Protein AF-A0A357FM96-F1 (afdb_monomer_lite)

Structure (mmCIF, N/CA/C/O backbone):
data_AF-A0A357FM96-F1
#
_entry.id   AF-A0A357FM96-F1
#
loop_
_atom_site.group_PDB
_atom_site.id
_atom_site.type_symbol
_atom_site.label_atom_id
_atom_site.label_alt_id
_atom_site.label_comp_id
_atom_site.label_asym_id
_atom_site.label_entity_id
_atom_site.label_seq_id
_atom_site.pdbx_PDB_ins_code
_atom_site.Cartn_x
_atom_site.Cartn_y
_atom_site.Cartn_z
_atom_site.occupancy
_atom_site.B_iso_or_equiv
_atom_site.auth_seq_id
_atom_site.auth_comp_id
_atom_site.auth_asym_id
_atom_site.auth_atom_id
_atom_site.pdbx_PDB_model_num
ATOM 1 N N . MET A 1 1 ? 1.240 -10.916 14.060 1.00 75.12 1 MET A N 1
ATOM 2 C CA . MET A 1 1 ? 1.983 -10.218 15.136 1.00 75.12 1 MET A CA 1
ATOM 3 C C . MET A 1 1 ? 1.254 -8.898 15.344 1.00 75.12 1 MET A C 1
ATOM 5 O O . MET A 1 1 ? 0.730 -8.409 14.359 1.00 75.12 1 MET A O 1
ATOM 9 N N . ASP A 1 2 ? 1.113 -8.359 16.553 1.00 90.62 2 ASP A N 1
ATOM 10 C CA . ASP A 1 2 ? 0.429 -7.062 16.704 1.00 90.62 2 ASP A CA 1
ATOM 11 C C . ASP A 1 2 ? 1.414 -5.920 16.421 1.00 90.62 2 ASP A C 1
ATOM 13 O O . ASP A 1 2 ? 2.330 -5.684 17.208 1.00 90.62 2 ASP A O 1
ATOM 17 N N . LEU A 1 3 ? 1.257 -5.258 15.271 1.00 96.19 3 LEU A N 1
ATOM 18 C CA . LEU A 1 3 ? 2.119 -4.152 14.836 1.00 96.19 3 LEU A CA 1
ATOM 19 C C . LEU A 1 3 ? 1.558 -2.765 15.198 1.00 96.19 3 LEU A C 1
ATOM 21 O O . LEU A 1 3 ? 2.190 -1.754 14.889 1.00 96.19 3 LEU A O 1
ATOM 25 N N . GLY A 1 4 ? 0.370 -2.676 15.811 1.00 97.56 4 GLY A N 1
ATOM 26 C CA . GLY A 1 4 ? -0.238 -1.391 16.185 1.00 97.56 4 GLY A CA 1
ATOM 27 C C . GLY A 1 4 ? -0.621 -0.479 15.004 1.00 97.56 4 GLY A C 1
ATOM 28 O O . GLY A 1 4 ? -0.769 0.734 15.179 1.00 97.56 4 GLY A O 1
ATOM 29 N N . LEU A 1 5 ? -0.782 -1.037 13.797 1.00 98.19 5 LEU A N 1
ATOM 30 C CA . LEU A 1 5 ? -1.068 -0.282 12.566 1.00 98.19 5 LEU A CA 1
ATOM 31 C C . LEU A 1 5 ? -2.562 -0.014 12.330 1.00 98.19 5 LEU A C 1
ATOM 33 O O . LEU A 1 5 ? -2.915 0.843 11.516 1.00 98.19 5 LEU A O 1
ATOM 37 N N . LYS A 1 6 ? -3.446 -0.686 13.075 1.00 98.31 6 LYS A N 1
ATOM 38 C CA . LYS A 1 6 ? -4.900 -0.557 12.937 1.00 98.31 6 LYS A CA 1
ATOM 39 C C . LYS A 1 6 ? -5.354 0.904 13.034 1.00 98.31 6 LYS A C 1
ATOM 41 O O . LYS A 1 6 ? -5.199 1.561 14.062 1.00 98.31 6 LYS A O 1
ATOM 46 N N . GLY A 1 7 ? -5.953 1.404 11.956 1.00 98.00 7 GLY A N 1
ATOM 47 C CA . GLY A 1 7 ? -6.498 2.758 11.854 1.00 98.00 7 GLY A CA 1
ATOM 48 C C . GLY A 1 7 ? -5.473 3.865 11.582 1.00 98.00 7 GLY A C 1
ATOM 49 O O . GLY A 1 7 ? -5.887 5.014 11.418 1.00 98.00 7 GLY A O 1
ATOM 50 N N . LYS A 1 8 ? -4.169 3.558 11.503 1.00 98.56 8 LYS A N 1
ATOM 51 C CA . LYS A 1 8 ? -3.144 4.518 11.056 1.00 98.56 8 LYS A CA 1
ATOM 52 C C . LYS A 1 8 ? -3.292 4.794 9.559 1.00 98.56 8 LYS A C 1
ATOM 54 O O . LYS A 1 8 ? -3.806 3.952 8.833 1.00 98.56 8 LYS A O 1
ATOM 59 N N . VAL A 1 9 ? -2.829 5.955 9.100 1.00 98.62 9 VAL A N 1
ATOM 60 C CA . VAL A 1 9 ? -2.725 6.277 7.667 1.00 98.62 9 VAL A CA 1
ATOM 61 C C . 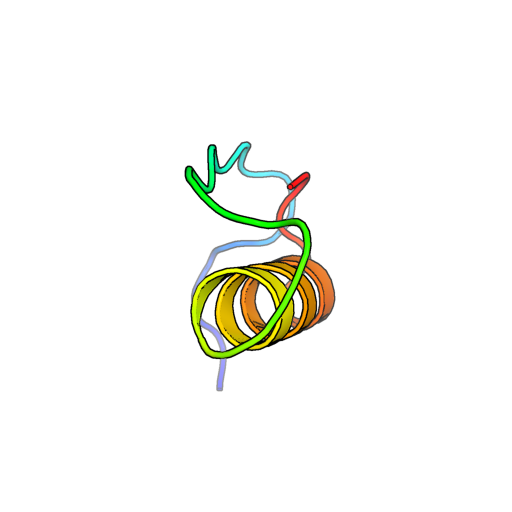VAL A 1 9 ? -1.281 6.066 7.225 1.00 98.62 9 VAL A C 1
ATOM 63 O O . VAL A 1 9 ? -0.372 6.548 7.902 1.00 98.62 9 VAL A O 1
ATOM 66 N N . ALA A 1 10 ? -1.072 5.363 6.115 1.00 98.38 10 ALA A N 1
ATOM 67 C CA . ALA A 1 10 ? 0.247 5.119 5.540 1.00 98.38 10 ALA A CA 1
ATOM 68 C C . ALA A 1 10 ? 0.266 5.548 4.070 1.00 98.38 10 ALA A C 1
ATOM 70 O O . ALA A 1 10 ? -0.602 5.159 3.307 1.00 98.38 10 ALA A O 1
ATOM 71 N N . ILE A 1 11 ? 1.267 6.332 3.665 1.00 98.44 11 ILE A N 1
ATOM 72 C CA . ILE A 1 11 ? 1.459 6.715 2.261 1.00 98.44 11 ILE A CA 1
ATOM 73 C C . ILE A 1 11 ? 2.526 5.808 1.661 1.00 98.44 11 ILE A C 1
ATOM 75 O O . ILE A 1 11 ? 3.652 5.764 2.158 1.00 98.44 11 ILE A O 1
ATOM 79 N N . VAL A 1 12 ? 2.186 5.128 0.566 1.00 98.25 12 VAL A N 1
ATOM 80 C CA . VAL A 1 12 ? 3.129 4.310 -0.203 1.00 98.25 12 VAL A CA 1
ATOM 81 C C . VAL A 1 12 ? 3.331 4.928 -1.582 1.00 98.25 12 VAL A C 1
ATOM 83 O O . VAL A 1 12 ? 2.419 4.969 -2.407 1.00 98.25 12 VAL A O 1
ATOM 86 N N . THR A 1 13 ? 4.543 5.409 -1.856 1.00 98.06 13 THR A N 1
ATOM 87 C CA . THR A 1 13 ? 4.925 5.855 -3.202 1.00 98.06 13 THR A CA 1
ATOM 88 C C . THR A 1 13 ? 5.217 4.645 -4.093 1.00 98.06 13 THR A C 1
ATOM 90 O O . THR A 1 13 ? 5.604 3.582 -3.611 1.00 98.06 13 THR A O 1
ATOM 93 N N . GLY A 1 14 ? 4.981 4.766 -5.405 1.00 97.94 14 GLY A N 1
ATOM 94 C CA . GLY A 1 14 ? 5.152 3.635 -6.329 1.00 97.94 14 GLY A CA 1
ATOM 95 C C . GLY A 1 14 ? 4.227 2.440 -6.040 1.00 97.94 14 GLY A C 1
ATOM 96 O O . GLY A 1 14 ? 4.550 1.316 -6.405 1.00 97.94 14 GLY A O 1
ATOM 97 N N . GLY A 1 15 ? 3.082 2.660 -5.380 1.00 97.94 15 GLY A N 1
ATOM 98 C CA . GLY A 1 15 ? 2.167 1.605 -4.923 1.00 97.94 15 GLY A CA 1
ATOM 99 C C . GLY A 1 15 ? 1.393 0.858 -6.018 1.00 97.94 15 GLY A C 1
ATOM 100 O O . GLY A 1 15 ? 0.584 -0.010 -5.702 1.00 97.94 15 GLY A O 1
ATOM 101 N N . SER A 1 16 ? 1.601 1.185 -7.296 1.00 97.94 16 SER A N 1
ATOM 102 C CA . SER A 1 16 ? 0.846 0.598 -8.408 1.00 97.94 16 SER A CA 1
ATOM 103 C C . SER A 1 16 ? 1.277 -0.827 -8.752 1.00 97.94 16 SER A C 1
ATOM 105 O O . SER A 1 16 ? 0.441 -1.615 -9.192 1.00 97.94 16 SER A O 1
ATOM 107 N N . ASP A 1 17 ? 2.557 -1.168 -8.566 1.00 98.56 17 ASP A N 1
ATOM 108 C CA . ASP A 1 17 ? 3.084 -2.497 -8.889 1.00 98.56 17 ASP A CA 1
ATOM 109 C C . ASP A 1 17 ? 4.326 -2.868 -8.056 1.00 98.56 17 ASP A C 1
ATOM 111 O O . ASP A 1 17 ? 4.838 -2.066 -7.267 1.00 98.56 17 ASP A O 1
ATOM 115 N N . GLY A 1 18 ? 4.793 -4.108 -8.204 1.00 98.56 18 GLY A N 1
ATOM 116 C CA . GLY A 1 18 ? 6.022 -4.610 -7.599 1.00 98.56 18 GLY A CA 1
ATOM 117 C C . GLY A 1 18 ? 6.045 -4.472 -6.075 1.00 98.56 18 GLY A C 1
ATOM 118 O O . GLY A 1 18 ? 5.071 -4.773 -5.381 1.00 98.56 18 GLY A O 1
ATOM 119 N N . ILE A 1 19 ? 7.182 -4.013 -5.548 1.00 98.62 19 ILE A N 1
ATOM 120 C CA . ILE A 1 19 ? 7.415 -3.908 -4.101 1.00 98.62 19 ILE A CA 1
ATOM 121 C C . ILE A 1 19 ? 6.474 -2.884 -3.458 1.00 98.62 19 ILE A C 1
ATOM 123 O O . ILE A 1 19 ? 5.970 -3.137 -2.366 1.00 98.62 19 ILE A O 1
ATOM 127 N N . GLY A 1 20 ? 6.182 -1.768 -4.134 1.00 98.69 20 GLY A N 1
ATOM 128 C CA . GLY A 1 20 ? 5.267 -0.753 -3.610 1.00 98.69 20 GLY A CA 1
ATOM 129 C C . GLY A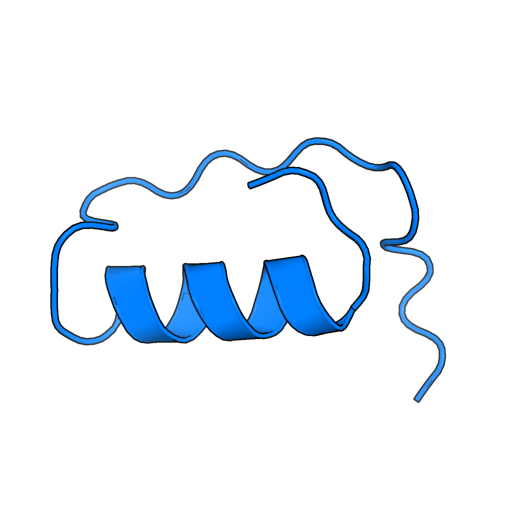 1 20 ? 3.862 -1.318 -3.400 1.00 98.69 20 GLY A C 1
ATOM 130 O O . GLY A 1 20 ? 3.284 -1.167 -2.324 1.00 98.69 20 GLY A O 1
ATOM 131 N N . LYS A 1 21 ? 3.340 -2.061 -4.382 1.00 98.75 21 LYS A N 1
ATOM 132 C CA . LYS A 1 21 ? 2.043 -2.742 -4.258 1.00 98.75 21 LYS A CA 1
ATOM 133 C C . LYS A 1 21 ? 2.043 -3.798 -3.152 1.00 98.75 21 LYS A C 1
ATOM 135 O O . LYS A 1 21 ? 1.102 -3.859 -2.363 1.00 98.75 21 LYS A O 1
ATOM 140 N N . ALA A 1 22 ? 3.093 -4.616 -3.068 1.00 98.75 22 ALA A N 1
ATOM 141 C CA . ALA A 1 22 ? 3.208 -5.640 -2.029 1.00 98.75 22 ALA A CA 1
ATOM 142 C C . ALA A 1 22 ? 3.261 -5.027 -0.617 1.00 98.75 22 ALA A C 1
ATOM 144 O O . ALA A 1 22 ? 2.590 -5.513 0.299 1.00 98.75 22 ALA A O 1
ATOM 145 N N . ALA A 1 23 ? 4.001 -3.9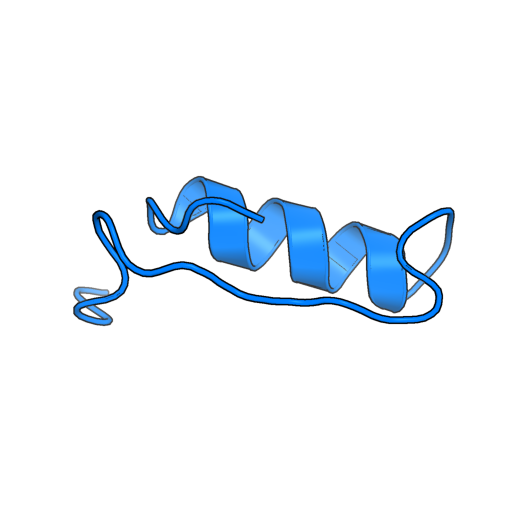27 -0.450 1.00 98.56 23 ALA A N 1
ATOM 146 C CA . ALA A 1 23 ? 4.064 -3.179 0.800 1.00 98.56 23 ALA A CA 1
ATOM 147 C C . ALA A 1 23 ? 2.697 -2.588 1.171 1.00 98.56 23 ALA A C 1
ATOM 149 O O . ALA A 1 23 ? 2.263 -2.739 2.313 1.00 98.56 23 ALA A O 1
ATOM 150 N N . ALA A 1 24 ? 1.986 -1.988 0.209 1.00 98.69 24 ALA A N 1
ATOM 151 C CA . ALA A 1 24 ? 0.657 -1.432 0.438 1.00 98.69 24 ALA A CA 1
ATOM 152 C C . ALA A 1 24 ? -0.358 -2.495 0.891 1.00 98.69 24 ALA A C 1
ATOM 154 O O . ALA A 1 24 ? -1.076 -2.286 1.867 1.00 98.69 24 ALA A O 1
ATOM 155 N N . ILE A 1 25 ? -0.366 -3.664 0.241 1.00 98.56 25 ILE A N 1
ATOM 156 C CA . ILE A 1 25 ? -1.226 -4.795 0.624 1.00 98.56 25 ILE A CA 1
ATOM 157 C C . ILE A 1 25 ? -0.891 -5.279 2.039 1.00 98.56 25 ILE A C 1
ATOM 159 O O . ILE A 1 25 ? -1.794 -5.501 2.844 1.00 98.56 25 ILE A O 1
ATOM 163 N N . SER A 1 26 ? 0.399 -5.404 2.357 1.00 98.38 26 SER A N 1
ATOM 164 C CA . SER A 1 26 ? 0.848 -5.862 3.676 1.00 98.38 26 SER A CA 1
ATOM 165 C C . SER A 1 26 ? 0.423 -4.882 4.776 1.00 98.38 26 SER A C 1
ATOM 167 O O . SER A 1 26 ? -0.172 -5.288 5.770 1.00 98.38 26 SER A O 1
ATOM 169 N N . LEU A 1 27 ? 0.623 -3.577 4.572 1.00 98.44 27 LEU A N 1
ATOM 170 C CA . LEU A 1 27 ? 0.190 -2.533 5.509 1.00 98.44 27 LEU A CA 1
ATOM 171 C C . LEU A 1 27 ? -1.335 -2.513 5.700 1.00 9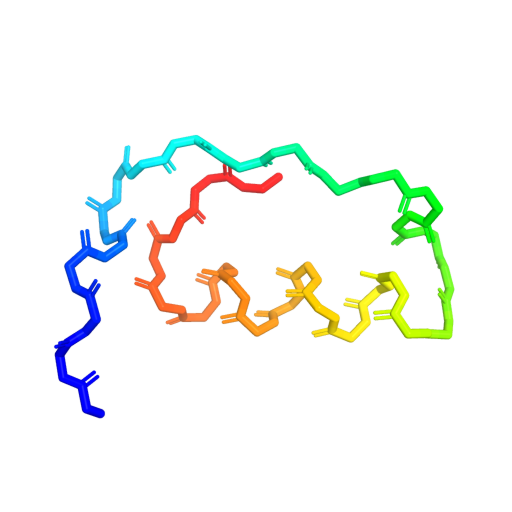8.44 27 LEU A C 1
ATOM 173 O O . LEU A 1 27 ? -1.815 -2.411 6.831 1.00 98.44 27 LEU A O 1
ATOM 177 N N . ALA A 1 28 ? -2.100 -2.653 4.615 1.00 98.25 28 ALA A N 1
ATOM 178 C CA . ALA A 1 28 ? -3.556 -2.713 4.680 1.00 98.25 28 ALA A CA 1
ATOM 179 C C . ALA A 1 28 ? -4.045 -3.958 5.439 1.00 98.25 28 ALA A C 1
ATOM 181 O O . ALA A 1 28 ? -4.996 -3.871 6.217 1.00 98.25 28 ALA A O 1
ATOM 182 N N . SER A 1 29 ? -3.369 -5.102 5.271 1.00 98.12 29 SER A N 1
ATOM 183 C CA . SER A 1 29 ? -3.696 -6.344 5.987 1.00 98.12 29 SER A CA 1
ATOM 184 C C . SER A 1 29 ? -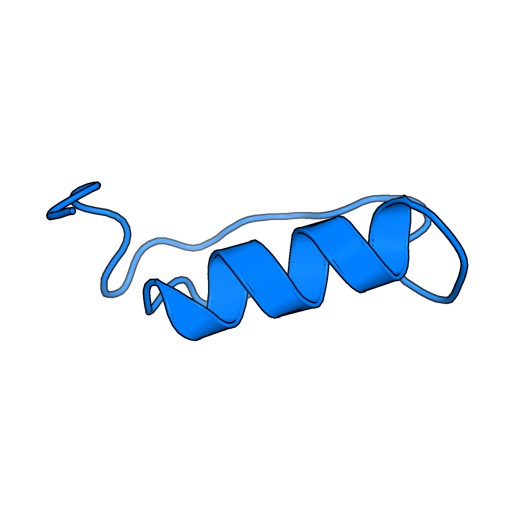3.496 -6.238 7.505 1.00 98.12 29 SER A C 1
ATOM 186 O O . SER A 1 29 ? -4.237 -6.850 8.271 1.00 98.12 29 SER A O 1
ATOM 188 N N . GLU A 1 30 ? -2.582 -5.369 7.940 1.00 98.31 30 GLU A N 1
ATOM 189 C CA . GLU A 1 30 ? -2.343 -5.022 9.348 1.00 98.31 30 GLU A CA 1
ATOM 190 C C . GLU A 1 30 ? -3.298 -3.918 9.861 1.00 98.31 30 GLU A C 1
ATOM 192 O O . GLU A 1 30 ? -3.214 -3.463 11.006 1.00 98.31 30 GLU A O 1
ATOM 197 N N . GLY A 1 31 ? -4.246 -3.479 9.025 1.00 98.00 31 GLY A N 1
ATOM 198 C CA . GLY A 1 31 ? -5.311 -2.541 9.376 1.00 98.00 31 GLY A CA 1
ATOM 199 C C . GLY A 1 31 ? -4.968 -1.065 9.177 1.00 98.00 31 GLY A C 1
ATOM 200 O O . GLY A 1 31 ? -5.740 -0.210 9.629 1.00 98.00 31 GLY A O 1
ATOM 201 N N . ALA A 1 32 ? -3.850 -0.745 8.522 1.00 98.62 32 ALA A N 1
ATOM 202 C CA . ALA A 1 32 ? -3.581 0.620 8.090 1.00 98.62 32 ALA A CA 1
ATOM 203 C C . ALA A 1 32 ? -4.524 1.027 6.943 1.00 98.62 32 ALA A C 1
ATOM 205 O O . ALA A 1 32 ? -4.945 0.210 6.125 1.00 98.62 32 ALA A O 1
ATOM 206 N N . LYS A 1 33 ? -4.840 2.317 6.868 1.00 98.56 33 LYS A N 1
ATOM 207 C CA . LYS A 1 33 ? -5.463 2.957 5.709 1.00 98.56 33 LYS A CA 1
ATOM 208 C C . LYS A 1 33 ? -4.336 3.400 4.785 1.00 98.56 33 LYS A C 1
ATOM 210 O O . LYS A 1 33 ? -3.599 4.323 5.134 1.00 98.56 33 LYS A O 1
ATOM 215 N N . VAL A 1 34 ? -4.184 2.690 3.677 1.00 96.06 34 VAL A N 1
ATOM 216 C CA . VAL A 1 34 ? -3.089 2.859 2.718 1.00 96.06 34 VAL A CA 1
ATOM 217 C C . VAL A 1 34 ? -3.586 3.554 1.464 1.00 96.06 34 VAL A C 1
ATOM 219 O O . VAL A 1 34 ? -4.694 3.183 1.018 1.00 96.06 34 VAL A O 1
#

Radius of gyration: 9.29 Å; chains: 1; bounding box: 14×17×26 Å

Secondary structure (DSSP, 8-state):
---S-TT-B---TTTTSHHHHHHHHHHHHTT-B-

pLDDT: mean 97.31, std 4.11, range [75.12, 98.75]

Sequence (34 aa):
MDLGLKGKVAIVTGGSDGIGKAAAISLASEGAKV

Foldseek 3Di:
DQPVQAAAEDDFPPCPDDPSV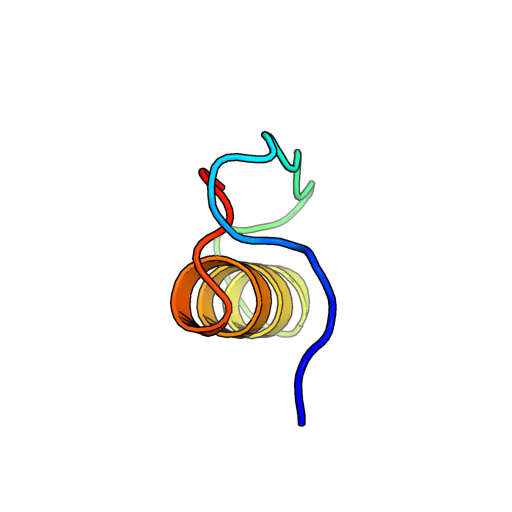VVVVVSVVNHYHD